Protein AF-I4WJI7-F1 (afdb_monomer_lite)

Foldseek 3Di:
DDDDPDDDDPDDDDPPPPDPPVVVLLVLLQVLVQQLVVCLLVLVQVSNLVQADPVVSVVRDSVVSVVVVVVCCVVQNAWDDKARWDWDQFLNDTWTWIWTHHPRAIKIWTFDADPNSGTHDIDIGGVVNVVVRRPDPRPPPPPPPPPDPPDDDDDDDDDDDDDDDDD

Radius of gyration: 27.81 Å; chains: 1; bounding box: 93×81×33 Å

Sequence (167 aa):
MFKRAMGLTVAMLGMALTAPAVAQSAAVCRTHGQAALEAWTQGRYDQVGKHFAPGIAAKLTPEMLRQVWGQVQTQAGSFKSLGALAPQSLGGQEVLVARMEFSRAALAAVIHCDAQDRIDGFRVVPATLVEKATAAPEPAIPGAVSKGVAGAHAAGSAARYVDLARG

Secondary structure (DSSP, 8-state):
--------------------HHHHHHHHHHHHHHHHHHHHHTT-HHHHGGGB-HHHHTT--HHHHHHHHHHHHHHH-SEEEEPPPEEEEETTEEEEEEEEEESS-EEEEEEEE-TTS-EEEEEEEEHHHHHHHHHSPP---TT------------------------

pLDDT: mean 77.17, std 23.22, range [30.36, 98.62]

Structure (mmCIF, N/CA/C/O backbone):
data_AF-I4WJI7-F1
#
_entry.id   AF-I4WJI7-F1
#
loop_
_atom_site.group_PDB
_atom_site.id
_atom_site.type_symbol
_atom_site.label_atom_id
_atom_site.label_alt_id
_atom_site.label_comp_id
_atom_site.label_asym_id
_atom_site.label_entity_id
_atom_site.label_seq_id
_atom_site.pdbx_PDB_ins_code
_atom_site.Cartn_x
_atom_site.Cartn_y
_atom_site.Cartn_z
_atom_site.occupancy
_atom_site.B_iso_or_equiv
_atom_site.auth_seq_id
_atom_site.auth_comp_id
_atom_site.auth_asym_id
_atom_site.auth_atom_id
_atom_site.pdbx_PDB_model_num
ATOM 1 N N . MET A 1 1 ? 78.961 -11.328 0.204 1.00 47.03 1 MET A N 1
ATOM 2 C CA . MET A 1 1 ? 78.263 -11.079 -1.081 1.00 47.03 1 MET A CA 1
ATOM 3 C C . MET A 1 1 ? 77.468 -12.328 -1.455 1.00 47.03 1 MET A C 1
ATOM 5 O O . MET A 1 1 ? 77.926 -13.400 -1.098 1.00 47.03 1 MET A O 1
ATOM 9 N N . PHE A 1 2 ? 76.331 -12.159 -2.148 1.00 43.28 2 PHE A N 1
ATOM 10 C CA . PHE A 1 2 ? 75.289 -13.143 -2.539 1.00 43.28 2 PHE A CA 1
ATOM 11 C C . PHE A 1 2 ? 74.147 -13.346 -1.519 1.00 43.28 2 PHE A C 1
ATOM 13 O O . PHE A 1 2 ? 74.232 -14.152 -0.606 1.00 43.28 2 PHE A O 1
ATOM 20 N N . LYS A 1 3 ? 73.205 -12.390 -1.463 1.00 38.12 3 LYS A N 1
ATOM 21 C CA . LYS A 1 3 ? 71.880 -12.334 -2.143 1.00 38.12 3 LYS A CA 1
ATOM 22 C C . LYS A 1 3 ? 70.820 -13.224 -1.467 1.00 38.12 3 LYS A C 1
ATOM 24 O O . LYS A 1 3 ? 70.751 -14.423 -1.700 1.00 38.12 3 LYS A O 1
ATOM 29 N N . ARG A 1 4 ? 69.971 -12.591 -0.645 1.00 44.91 4 ARG A N 1
ATOM 30 C CA . ARG A 1 4 ? 68.759 -13.175 -0.047 1.00 44.91 4 ARG A CA 1
ATOM 31 C C . ARG A 1 4 ? 67.741 -13.477 -1.153 1.00 44.91 4 ARG A C 1
ATOM 33 O O . ARG A 1 4 ? 67.242 -12.549 -1.786 1.00 44.91 4 ARG A O 1
ATOM 40 N N . ALA A 1 5 ? 67.445 -14.755 -1.382 1.00 45.06 5 ALA A N 1
ATOM 41 C CA . ALA A 1 5 ? 66.323 -15.184 -2.208 1.00 45.06 5 ALA A CA 1
ATOM 42 C C . ALA A 1 5 ? 65.035 -15.056 -1.382 1.00 45.06 5 ALA A C 1
ATOM 44 O O . ALA A 1 5 ? 64.737 -15.865 -0.507 1.00 45.06 5 ALA A O 1
ATOM 45 N N . MET A 1 6 ? 64.321 -13.964 -1.630 1.00 49.00 6 MET A N 1
ATOM 46 C CA . MET A 1 6 ? 63.022 -13.631 -1.064 1.00 49.00 6 MET A CA 1
ATOM 47 C C . MET A 1 6 ? 61.950 -14.437 -1.806 1.00 49.00 6 MET A C 1
ATOM 49 O O . MET A 1 6 ? 61.401 -13.988 -2.806 1.00 49.00 6 MET A O 1
ATOM 53 N N . GLY A 1 7 ? 61.707 -15.663 -1.348 1.00 43.16 7 GLY A N 1
ATOM 54 C CA . GLY A 1 7 ? 60.540 -16.454 -1.725 1.00 43.16 7 GLY A CA 1
ATOM 55 C C . GLY A 1 7 ? 59.474 -16.296 -0.652 1.00 43.16 7 GLY A C 1
ATOM 56 O O . GLY A 1 7 ? 59.472 -17.054 0.311 1.00 43.16 7 GLY A O 1
ATOM 57 N N . LEU A 1 8 ? 58.598 -15.297 -0.788 1.00 46.81 8 LEU A N 1
ATOM 58 C CA . LEU A 1 8 ? 57.376 -15.237 0.007 1.00 46.81 8 LEU A CA 1
ATOM 59 C C . LEU A 1 8 ? 56.206 -15.607 -0.904 1.00 46.81 8 LEU A C 1
ATOM 61 O O . LEU A 1 8 ? 55.785 -14.842 -1.767 1.00 46.81 8 LEU A O 1
ATOM 65 N N . THR A 1 9 ? 55.754 -16.839 -0.713 1.00 44.97 9 THR A N 1
ATOM 66 C CA . THR A 1 9 ? 54.474 -17.408 -1.126 1.00 44.97 9 THR A CA 1
ATOM 67 C C . THR A 1 9 ? 53.352 -16.370 -1.159 1.00 44.97 9 THR A C 1
ATOM 69 O O . THR A 1 9 ? 52.953 -15.843 -0.121 1.00 44.97 9 THR A O 1
ATOM 72 N N . VAL A 1 10 ? 52.811 -16.129 -2.357 1.00 50.34 10 VAL A N 1
ATOM 73 C CA . VAL A 1 10 ? 51.505 -15.494 -2.563 1.00 50.34 10 VAL A CA 1
ATOM 74 C C . VAL A 1 10 ? 50.456 -16.455 -2.009 1.00 50.34 10 VAL A C 1
ATOM 76 O O . VAL A 1 10 ? 50.044 -17.406 -2.670 1.00 50.34 10 VAL A O 1
ATOM 79 N N . ALA A 1 11 ? 50.092 -16.256 -0.745 1.00 49.41 11 ALA A N 1
ATOM 80 C CA . ALA A 1 11 ? 48.956 -16.927 -0.144 1.00 49.41 11 ALA A CA 1
ATOM 81 C C . ALA A 1 11 ? 47.676 -16.369 -0.779 1.00 49.41 11 ALA A C 1
ATOM 83 O O . ALA A 1 11 ? 47.394 -15.174 -0.698 1.00 49.41 11 ALA A O 1
ATOM 84 N N . MET A 1 12 ? 46.939 -17.266 -1.436 1.00 50.00 12 MET A N 1
ATOM 85 C CA . MET A 1 12 ? 45.543 -17.113 -1.833 1.00 50.00 12 MET A CA 1
ATOM 86 C C . MET A 1 12 ? 44.742 -16.357 -0.768 1.00 50.00 12 MET A C 1
ATOM 88 O O . MET A 1 12 ? 44.627 -16.843 0.352 1.00 50.00 12 MET A O 1
ATOM 92 N N . LEU A 1 13 ? 44.111 -15.239 -1.129 1.00 56.06 13 LEU A N 1
ATOM 93 C CA . LEU A 1 13 ? 42.936 -14.750 -0.412 1.00 56.06 13 LEU A CA 1
ATOM 94 C C . LEU A 1 13 ? 42.075 -13.905 -1.355 1.00 56.06 13 LEU A C 1
ATOM 96 O O . LEU A 1 13 ? 42.408 -12.779 -1.706 1.00 56.06 13 LEU A O 1
ATOM 100 N N . GLY A 1 14 ? 40.967 -14.489 -1.792 1.00 43.12 14 GLY A N 1
ATOM 101 C CA . GLY A 1 14 ? 39.989 -13.847 -2.661 1.00 43.12 14 GLY A CA 1
ATOM 102 C C . GLY A 1 14 ? 38.801 -14.767 -2.882 1.00 43.12 14 GLY A C 1
ATOM 103 O O . GLY A 1 14 ? 38.442 -15.066 -4.014 1.00 43.12 14 GLY A O 1
ATOM 104 N N . MET A 1 15 ? 38.260 -15.301 -1.787 1.00 46.00 15 MET A N 1
ATOM 105 C CA . MET A 1 15 ? 37.048 -16.110 -1.783 1.00 46.00 15 MET A CA 1
ATOM 106 C C . MET A 1 15 ? 35.900 -15.222 -2.275 1.00 46.00 15 MET A C 1
ATOM 108 O O . MET A 1 15 ? 35.446 -14.330 -1.561 1.00 46.00 15 MET A O 1
ATOM 112 N N . ALA A 1 16 ? 35.494 -15.408 -3.530 1.00 48.91 16 ALA A N 1
ATOM 113 C CA . ALA A 1 16 ? 34.340 -14.731 -4.093 1.00 48.91 16 ALA A CA 1
ATOM 114 C C . ALA A 1 16 ? 33.101 -15.150 -3.291 1.00 48.91 16 ALA A C 1
ATOM 116 O O . ALA A 1 16 ? 32.698 -16.312 -3.327 1.00 48.91 16 ALA A O 1
ATOM 117 N N . LEU A 1 17 ? 32.510 -14.212 -2.546 1.00 51.53 17 LEU A N 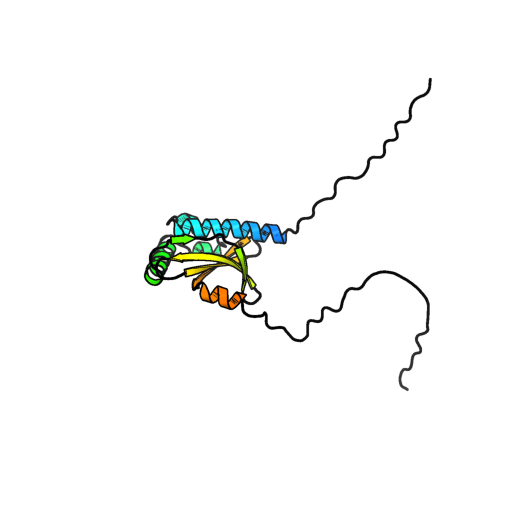1
ATOM 118 C CA . LEU A 1 17 ? 31.180 -14.386 -1.976 1.00 51.53 17 LEU A CA 1
ATOM 119 C C . LEU A 1 17 ? 30.176 -14.435 -3.133 1.00 51.53 17 LEU A C 1
ATOM 121 O O . LEU A 1 17 ? 29.670 -13.407 -3.579 1.00 51.53 17 LEU A O 1
ATOM 125 N N . THR A 1 18 ? 29.888 -15.629 -3.637 1.00 46.81 18 THR A N 1
ATOM 126 C CA . THR A 1 18 ? 28.740 -15.881 -4.507 1.00 46.81 18 THR A CA 1
ATOM 127 C C . THR A 1 18 ? 27.470 -15.816 -3.661 1.00 46.81 18 THR A C 1
ATOM 129 O O . THR A 1 18 ? 26.919 -16.829 -3.237 1.00 46.81 18 THR A O 1
ATOM 132 N N . ALA A 1 19 ? 27.015 -14.597 -3.364 1.00 55.94 19 ALA A N 1
ATOM 133 C CA . ALA A 1 19 ? 25.678 -14.392 -2.824 1.00 55.94 19 ALA A CA 1
ATOM 134 C C . ALA A 1 19 ? 24.640 -14.888 -3.853 1.00 55.94 19 ALA A C 1
ATOM 136 O O . ALA A 1 19 ? 24.813 -14.657 -5.054 1.00 55.94 19 ALA A O 1
ATOM 137 N N . PRO A 1 20 ? 23.567 -15.572 -3.424 1.00 47.59 20 PRO A N 1
ATOM 138 C CA . PRO A 1 20 ? 22.569 -16.090 -4.346 1.00 47.59 20 PRO A CA 1
ATOM 139 C C . PRO A 1 20 ? 21.794 -14.920 -4.967 1.00 47.59 20 PRO A C 1
ATOM 141 O O . PRO A 1 20 ? 21.150 -14.151 -4.253 1.00 47.59 20 PRO A O 1
ATOM 144 N N . ALA A 1 21 ? 21.821 -14.804 -6.298 1.00 59.56 21 ALA A N 1
ATOM 145 C CA . ALA A 1 21 ? 21.105 -13.772 -7.063 1.00 59.56 21 ALA A CA 1
ATOM 146 C C . ALA A 1 21 ? 19.596 -13.711 -6.734 1.00 59.56 21 ALA A C 1
ATOM 148 O O . ALA A 1 21 ? 18.982 -12.650 -6.789 1.00 59.56 21 ALA A O 1
ATOM 149 N N . VAL A 1 22 ? 19.019 -14.835 -6.299 1.00 57.22 22 VAL A N 1
ATOM 150 C CA . VAL A 1 22 ? 17.609 -14.967 -5.895 1.00 57.22 22 VAL A CA 1
ATOM 151 C C . VAL A 1 22 ? 17.274 -14.158 -4.630 1.00 57.22 22 VAL A C 1
ATOM 153 O O . VAL A 1 22 ? 16.182 -13.611 -4.512 1.00 57.22 22 VAL A O 1
ATOM 156 N N . ALA A 1 23 ? 18.204 -14.026 -3.678 1.00 60.53 23 ALA A N 1
ATOM 157 C CA . ALA A 1 23 ? 17.961 -13.231 -2.468 1.00 60.53 23 ALA A CA 1
ATOM 158 C C . ALA A 1 23 ? 18.002 -11.718 -2.749 1.00 60.53 23 ALA A C 1
ATOM 160 O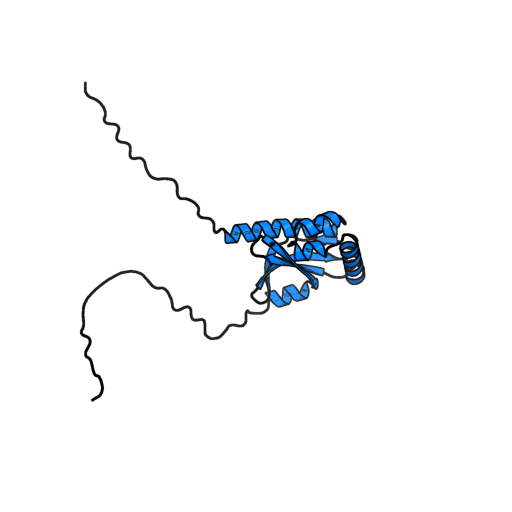 O . ALA A 1 23 ? 17.343 -10.935 -2.065 1.00 60.53 23 ALA A O 1
ATOM 161 N N . GLN A 1 24 ? 18.776 -11.309 -3.760 1.00 61.25 24 GLN A N 1
ATOM 162 C CA . GLN A 1 24 ? 18.897 -9.912 -4.179 1.00 61.25 24 GLN A CA 1
ATOM 163 C C . GLN A 1 24 ? 17.653 -9.447 -4.938 1.00 61.25 24 GLN A C 1
ATOM 165 O O . GLN A 1 24 ? 17.171 -8.345 -4.687 1.00 61.25 24 GLN A O 1
ATOM 170 N N . SER A 1 25 ? 17.091 -10.303 -5.790 1.00 64.06 25 SER A N 1
ATOM 171 C CA . SER A 1 25 ? 15.907 -9.985 -6.591 1.00 64.06 25 SER A CA 1
ATOM 172 C C . SER A 1 25 ? 14.681 -9.711 -5.689 1.00 64.06 25 SER A C 1
ATOM 174 O O . SER A 1 25 ? 14.091 -8.624 -5.691 1.00 64.06 25 SER A O 1
ATOM 176 N N . ALA A 1 26 ? 14.425 -10.598 -4.720 1.00 75.25 26 ALA A N 1
ATOM 177 C CA . ALA A 1 26 ? 13.376 -10.407 -3.712 1.00 75.25 26 ALA A CA 1
ATOM 178 C C . ALA A 1 26 ? 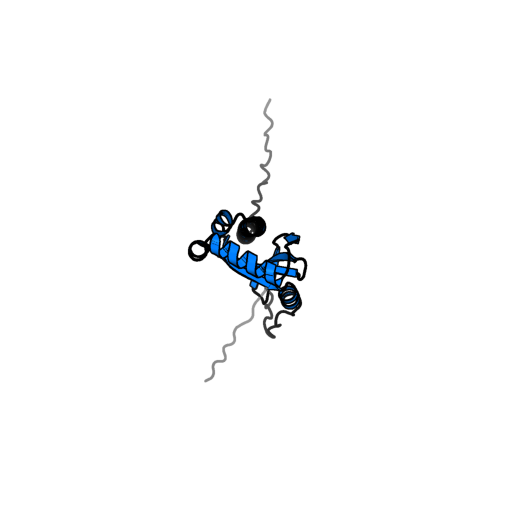13.551 -9.130 -2.855 1.00 75.25 26 ALA A C 1
ATOM 180 O O . ALA A 1 26 ? 12.570 -8.575 -2.350 1.00 75.25 26 ALA A O 1
ATOM 181 N N . ALA A 1 27 ? 14.783 -8.639 -2.675 1.00 87.75 27 ALA A N 1
ATOM 182 C CA . ALA A 1 27 ? 15.054 -7.389 -1.963 1.00 87.75 27 ALA A CA 1
ATOM 183 C C . ALA A 1 27 ? 14.739 -6.142 -2.814 1.00 87.75 27 ALA A C 1
ATOM 185 O O . ALA A 1 27 ? 14.224 -5.150 -2.283 1.00 87.75 27 ALA A O 1
ATOM 186 N N . VAL A 1 28 ? 14.990 -6.195 -4.126 1.00 91.31 28 VAL A N 1
ATOM 187 C CA . VAL A 1 28 ? 14.644 -5.116 -5.067 1.00 91.31 28 VAL A CA 1
ATOM 188 C C . VAL A 1 28 ? 13.130 -4.959 -5.155 1.00 91.31 28 VAL A C 1
ATOM 190 O O . VAL A 1 28 ? 12.618 -3.863 -4.910 1.00 91.31 28 VAL A O 1
ATOM 193 N N . CYS A 1 29 ? 12.400 -6.058 -5.374 1.00 92.19 29 CYS A N 1
ATOM 194 C CA . CYS A 1 29 ? 10.940 -6.000 -5.419 1.00 92.19 29 CYS A CA 1
ATOM 195 C C . CYS A 1 29 ? 10.350 -5.476 -4.102 1.00 92.19 29 CYS A C 1
ATOM 197 O O . CYS A 1 29 ? 9.423 -4.671 -4.108 1.00 92.19 29 CYS A O 1
ATOM 199 N N . ARG A 1 30 ? 10.923 -5.856 -2.953 1.00 95.00 30 ARG A N 1
ATOM 200 C CA . ARG A 1 30 ? 10.495 -5.328 -1.649 1.00 95.00 30 ARG A CA 1
ATOM 201 C C . ARG A 1 30 ? 10.685 -3.825 -1.529 1.00 95.00 30 ARG A C 1
ATOM 203 O O . ARG A 1 30 ? 9.794 -3.146 -1.027 1.00 95.00 30 ARG A O 1
ATOM 210 N N . THR A 1 31 ? 11.801 -3.302 -2.021 1.00 95.44 31 THR A N 1
ATOM 211 C CA . THR A 1 31 ? 12.050 -1.855 -2.050 1.00 95.44 31 THR A CA 1
ATOM 212 C C . THR A 1 31 ? 11.010 -1.141 -2.917 1.00 95.44 31 THR A C 1
ATOM 214 O O . THR A 1 31 ? 10.429 -0.141 -2.500 1.00 95.44 31 THR A O 1
ATOM 217 N N . HIS A 1 32 ? 10.713 -1.688 -4.097 1.00 94.06 32 HIS A N 1
ATOM 218 C CA . HIS A 1 32 ? 9.689 -1.166 -5.001 1.00 94.06 32 HIS A CA 1
ATOM 219 C C . HIS A 1 32 ? 8.272 -1.241 -4.413 1.00 94.06 32 HIS A C 1
ATOM 221 O O . HIS A 1 32 ? 7.523 -0.266 -4.477 1.00 94.06 32 HIS A O 1
ATOM 227 N N . GLY A 1 33 ? 7.921 -2.359 -3.779 1.00 95.56 33 GLY A N 1
ATOM 228 C CA . GLY A 1 33 ? 6.652 -2.553 -3.081 1.00 95.56 33 GLY A CA 1
ATOM 229 C C . GLY A 1 33 ? 6.456 -1.581 -1.925 1.00 95.56 33 GLY A C 1
ATOM 230 O O . GLY A 1 33 ? 5.393 -0.972 -1.806 1.00 95.56 33 GLY A O 1
ATOM 231 N N . GLN A 1 34 ? 7.495 -1.383 -1.111 1.00 97.50 34 GLN A N 1
ATOM 232 C CA . GLN A 1 34 ? 7.472 -0.427 -0.006 1.00 97.50 34 GLN A CA 1
ATOM 233 C C . GLN A 1 34 ? 7.246 1.001 -0.525 1.00 97.50 34 GLN A C 1
ATOM 235 O O . GLN A 1 34 ? 6.334 1.684 -0.060 1.00 97.50 34 GLN A O 1
ATOM 240 N N . ALA A 1 35 ? 8.001 1.419 -1.546 1.00 96.19 35 ALA A N 1
ATOM 241 C CA . ALA A 1 35 ? 7.863 2.744 -2.148 1.00 96.19 35 ALA A CA 1
ATOM 242 C C . ALA A 1 35 ? 6.463 2.976 -2.747 1.00 96.19 35 ALA A C 1
ATOM 244 O O . ALA A 1 35 ? 5.877 4.047 -2.567 1.00 96.19 35 ALA A O 1
ATOM 245 N N . ALA A 1 36 ? 5.894 1.967 -3.414 1.00 95.75 36 ALA A N 1
ATOM 246 C CA . ALA A 1 36 ? 4.542 2.035 -3.961 1.00 95.75 36 ALA A CA 1
ATOM 247 C C . ALA A 1 36 ? 3.474 2.185 -2.862 1.00 95.75 36 ALA A C 1
ATOM 249 O O . ALA A 1 36 ? 2.567 3.008 -2.995 1.00 95.75 36 ALA A O 1
ATOM 250 N N . LEU A 1 37 ? 3.592 1.435 -1.762 1.00 97.06 37 LEU A N 1
ATOM 251 C CA . LEU A 1 37 ? 2.677 1.519 -0.619 1.00 97.06 37 LEU A CA 1
ATOM 252 C C . LEU A 1 37 ? 2.765 2.866 0.102 1.00 97.06 37 LEU A C 1
ATOM 254 O O . LEU A 1 37 ? 1.739 3.468 0.431 1.00 97.06 37 LEU A O 1
ATOM 258 N N . GLU A 1 38 ? 3.974 3.377 0.315 1.00 97.62 38 GLU A N 1
ATOM 259 C CA . GLU A 1 38 ? 4.188 4.702 0.898 1.00 97.62 38 GLU A CA 1
ATOM 260 C C . GLU A 1 38 ? 3.615 5.803 0.006 1.00 97.62 38 GLU A C 1
ATOM 262 O O . GLU A 1 38 ? 2.916 6.690 0.491 1.00 97.62 38 GLU A O 1
ATOM 267 N N . ALA A 1 39 ? 3.840 5.731 -1.308 1.00 96.62 39 ALA A N 1
ATOM 268 C CA . ALA A 1 39 ? 3.241 6.663 -2.255 1.00 96.62 39 ALA A CA 1
ATOM 269 C C . ALA A 1 39 ? 1.707 6.619 -2.215 1.00 96.62 39 ALA A C 1
ATOM 271 O O . ALA A 1 39 ? 1.067 7.670 -2.150 1.00 96.62 39 ALA A O 1
ATOM 272 N N . TRP A 1 40 ? 1.117 5.420 -2.205 1.00 96.12 40 TRP A N 1
ATOM 273 C CA . TRP A 1 40 ? -0.334 5.250 -2.205 1.00 96.12 40 TRP A CA 1
ATOM 274 C C . TRP A 1 40 ? -0.979 5.808 -0.932 1.00 96.12 40 TRP A C 1
ATOM 276 O O . TRP A 1 40 ? -1.905 6.616 -1.008 1.00 96.12 40 TRP A O 1
ATOM 286 N N . THR A 1 41 ? -0.440 5.442 0.233 1.00 96.69 41 THR A N 1
ATOM 287 C CA . THR A 1 41 ? -0.941 5.883 1.548 1.00 96.69 41 THR A CA 1
ATOM 288 C C . THR A 1 41 ? -0.746 7.382 1.796 1.00 96.69 41 THR A C 1
ATOM 290 O O . THR A 1 41 ? -1.521 7.986 2.535 1.00 96.69 41 THR A O 1
ATOM 293 N N . GLN A 1 42 ? 0.241 8.005 1.142 1.00 97.12 42 GLN A N 1
ATOM 294 C CA . GLN A 1 42 ? 0.524 9.445 1.220 1.00 97.12 42 GLN A CA 1
ATOM 295 C C . GLN A 1 42 ? -0.150 10.252 0.091 1.00 97.12 42 GLN A C 1
ATOM 297 O O . GLN A 1 42 ? 0.107 11.445 -0.054 1.00 97.12 42 GLN A O 1
ATOM 302 N N . GLY A 1 43 ? -1.012 9.625 -0.720 1.00 96.00 43 GLY A N 1
ATOM 303 C CA . GLY A 1 43 ? -1.786 10.294 -1.771 1.00 96.00 43 GLY A CA 1
ATOM 304 C C . GLY A 1 43 ? -1.000 10.675 -3.032 1.00 96.00 43 GLY A C 1
ATOM 305 O O . GLY A 1 43 ? -1.537 11.380 -3.889 1.00 96.00 43 GLY A O 1
ATOM 306 N N . ARG A 1 44 ? 0.243 10.201 -3.180 1.00 96.62 44 ARG A N 1
ATOM 307 C CA . ARG A 1 44 ? 1.087 10.376 -4.376 1.00 96.62 44 ARG A CA 1
ATOM 308 C C . ARG A 1 44 ? 0.775 9.312 -5.428 1.00 96.62 44 ARG A C 1
ATOM 310 O O . ARG A 1 44 ? 1.596 8.449 -5.739 1.00 96.62 44 ARG A O 1
ATOM 317 N N . TYR A 1 45 ? -0.452 9.327 -5.935 1.00 94.00 45 TYR A N 1
ATOM 318 C CA . TYR A 1 45 ? -0.968 8.264 -6.804 1.00 94.00 45 TYR A CA 1
ATOM 319 C C . TYR A 1 45 ? -0.224 8.137 -8.143 1.00 94.00 45 TYR A C 1
ATOM 321 O O . TYR A 1 45 ? -0.100 7.039 -8.676 1.00 94.00 45 TYR A O 1
ATOM 329 N N . ASP A 1 46 ? 0.339 9.233 -8.645 1.00 92.56 46 ASP A N 1
ATOM 330 C CA . ASP A 1 46 ? 1.183 9.299 -9.843 1.00 92.56 46 ASP A CA 1
ATOM 331 C C . ASP A 1 46 ? 2.515 8.533 -9.706 1.00 92.56 46 ASP A C 1
ATOM 333 O O . ASP A 1 46 ? 3.164 8.210 -10.702 1.00 92.56 46 ASP A O 1
ATOM 337 N N . GLN A 1 47 ? 2.927 8.215 -8.475 1.00 92.81 47 GLN A N 1
ATOM 338 C CA . GLN A 1 47 ? 4.182 7.517 -8.191 1.00 92.81 47 GLN A CA 1
ATOM 339 C C . GLN A 1 47 ? 4.002 6.001 -8.026 1.00 92.81 47 GLN A C 1
ATOM 341 O O . GLN A 1 47 ? 4.965 5.256 -8.176 1.00 92.81 47 GLN A O 1
ATOM 346 N N . VAL A 1 48 ? 2.780 5.528 -7.759 1.00 91.75 48 VAL A N 1
ATOM 347 C CA . VAL A 1 48 ? 2.510 4.120 -7.418 1.00 91.75 48 VAL A CA 1
ATOM 348 C C . VAL A 1 48 ? 2.798 3.190 -8.598 1.00 91.75 48 VAL A C 1
ATOM 350 O O . VAL A 1 48 ? 3.485 2.184 -8.441 1.00 91.75 48 VAL A O 1
ATOM 353 N N . GLY A 1 49 ? 2.314 3.537 -9.796 1.00 88.44 49 GLY A N 1
ATOM 354 C CA . GLY A 1 49 ? 2.397 2.673 -10.981 1.00 88.44 49 GLY A CA 1
ATOM 355 C C . GLY A 1 49 ? 3.817 2.413 -11.500 1.00 88.44 49 GLY A C 1
ATOM 356 O O . GLY A 1 49 ? 4.022 1.448 -12.230 1.00 88.44 49 GLY A O 1
ATOM 357 N N . LYS A 1 50 ? 4.813 3.213 -11.096 1.00 90.50 50 LYS A N 1
ATOM 358 C CA . LYS A 1 50 ? 6.210 3.120 -11.573 1.00 90.50 50 LYS A CA 1
ATOM 359 C C . LYS A 1 50 ? 6.910 1.810 -11.201 1.00 90.50 50 LYS A C 1
ATOM 361 O O . LYS A 1 50 ? 7.905 1.450 -11.818 1.00 90.50 50 LYS A O 1
ATOM 366 N N . HIS A 1 51 ? 6.395 1.125 -10.187 1.00 86.38 51 HIS A N 1
ATOM 367 C CA . HIS A 1 51 ? 6.974 -0.084 -9.602 1.00 86.38 51 HIS A CA 1
ATOM 368 C C . HIS A 1 51 ? 6.281 -1.377 -10.060 1.00 86.38 51 HIS A C 1
ATOM 370 O O . HIS A 1 51 ? 6.701 -2.478 -9.703 1.00 86.38 51 HIS A O 1
ATOM 376 N N . PHE A 1 52 ? 5.209 -1.248 -10.844 1.00 89.88 52 PHE A N 1
ATOM 377 C CA . PHE A 1 52 ? 4.410 -2.370 -11.319 1.00 89.88 52 PHE A CA 1
ATOM 378 C C . PHE A 1 52 ? 4.880 -2.856 -12.688 1.00 89.88 52 PHE A C 1
ATOM 380 O O . PHE A 1 52 ? 5.423 -2.098 -13.493 1.00 89.88 52 PHE A O 1
ATOM 387 N N . ALA A 1 53 ? 4.615 -4.129 -12.980 1.00 87.94 53 ALA A N 1
ATOM 388 C CA . ALA A 1 53 ? 4.814 -4.677 -14.313 1.00 87.94 53 ALA A CA 1
ATOM 389 C C . ALA A 1 53 ? 4.005 -3.862 -15.350 1.00 87.94 53 ALA A C 1
ATOM 391 O O . ALA A 1 53 ? 2.867 -3.475 -15.057 1.00 87.94 53 ALA A O 1
ATOM 392 N N . PRO A 1 54 ? 4.525 -3.617 -16.571 1.00 86.62 54 PRO A N 1
ATOM 393 C CA . PRO A 1 54 ? 3.919 -2.685 -17.531 1.00 86.62 54 PRO A CA 1
ATOM 394 C C . PRO A 1 54 ? 2.434 -2.939 -17.827 1.00 86.62 54 PRO A C 1
ATOM 396 O O . PRO A 1 54 ? 1.646 -1.999 -17.914 1.00 86.62 54 PRO A O 1
ATOM 399 N N . GLY A 1 55 ? 2.030 -4.212 -17.920 1.00 84.38 55 GLY A N 1
ATOM 400 C CA . GLY A 1 55 ? 0.636 -4.594 -18.170 1.00 84.38 55 GLY A CA 1
ATOM 401 C C . GLY A 1 55 ? -0.327 -4.254 -17.026 1.00 84.38 55 GLY A C 1
ATOM 402 O O . GLY A 1 55 ? -1.523 -4.076 -17.267 1.00 84.38 55 GLY A O 1
ATOM 403 N N . ILE A 1 56 ? 0.179 -4.139 -15.794 1.00 84.88 56 ILE A N 1
ATOM 404 C CA . ILE A 1 56 ? -0.593 -3.691 -14.628 1.00 84.88 56 ILE A CA 1
ATOM 405 C C . ILE A 1 56 ? -0.497 -2.181 -14.480 1.00 84.88 56 ILE A C 1
ATOM 407 O O . ILE A 1 56 ? -1.530 -1.534 -14.333 1.00 84.88 56 ILE A O 1
ATOM 411 N N . ALA A 1 57 ? 0.706 -1.613 -14.590 1.00 88.19 57 ALA A N 1
ATOM 412 C CA . ALA A 1 57 ? 0.938 -0.174 -14.496 1.00 88.19 57 ALA A CA 1
ATOM 413 C C . ALA A 1 57 ? 0.024 0.625 -15.441 1.00 88.19 57 ALA A C 1
ATOM 415 O O . ALA A 1 57 ? -0.557 1.624 -15.027 1.00 88.19 57 ALA A O 1
ATOM 416 N N . ALA A 1 58 ? -0.197 0.133 -16.667 1.00 86.56 58 ALA A N 1
ATOM 417 C CA . ALA A 1 58 ? -1.095 0.750 -17.648 1.00 86.56 58 ALA A CA 1
ATOM 418 C C . ALA A 1 58 ? -2.564 0.862 -17.189 1.00 86.56 58 ALA A C 1
ATOM 420 O O . ALA A 1 58 ? -3.321 1.662 -17.732 1.00 86.56 58 ALA A O 1
ATOM 421 N N . LYS A 1 59 ? -2.976 0.063 -16.201 1.00 85.88 59 LYS A N 1
ATOM 422 C CA . LYS A 1 59 ? -4.328 0.067 -15.627 1.00 85.88 59 LYS A CA 1
ATOM 423 C C . LYS A 1 59 ? -4.410 0.894 -14.340 1.00 85.88 59 LYS A C 1
ATOM 425 O O . LYS A 1 59 ? -5.511 1.181 -13.884 1.00 85.88 59 LYS A O 1
ATOM 430 N N . LEU A 1 60 ? -3.275 1.270 -13.745 1.00 88.12 60 LEU A N 1
ATOM 431 C CA . LEU A 1 60 ? -3.195 1.977 -12.466 1.00 88.12 60 LEU A CA 1
ATOM 432 C C . LEU A 1 60 ? -3.232 3.499 -12.655 1.00 88.12 60 LEU A C 1
ATOM 434 O O . LEU A 1 60 ? -2.216 4.175 -12.496 1.00 88.12 60 LEU A O 1
ATOM 438 N N . THR A 1 61 ? -4.402 4.057 -12.976 1.00 92.06 61 THR A N 1
ATOM 439 C CA . THR A 1 61 ? -4.544 5.520 -13.049 1.00 92.06 61 THR A CA 1
ATOM 440 C C . THR A 1 61 ? -4.563 6.161 -11.654 1.00 92.06 61 THR A C 1
ATOM 442 O O . THR A 1 61 ? -5.027 5.534 -10.688 1.00 92.06 61 THR A O 1
ATOM 445 N N . PRO A 1 62 ? -4.110 7.422 -11.515 1.00 93.44 62 PRO A N 1
ATOM 446 C CA . PRO A 1 62 ? -4.183 8.151 -10.252 1.00 93.44 62 PRO A CA 1
ATOM 447 C C . PRO A 1 62 ? -5.599 8.227 -9.665 1.00 93.44 62 PRO A C 1
ATOM 449 O O . PRO A 1 62 ? -5.787 8.089 -8.455 1.00 93.44 62 PRO A O 1
ATOM 452 N N . GLU A 1 63 ? -6.606 8.414 -10.518 1.00 94.44 63 GLU A N 1
ATOM 453 C CA . GLU A 1 63 ? -8.017 8.485 -10.133 1.00 94.44 63 GLU A CA 1
ATOM 454 C C . GLU A 1 63 ? -8.501 7.153 -9.564 1.00 94.44 63 GLU A C 1
ATOM 456 O O . GLU A 1 63 ? -9.147 7.128 -8.514 1.00 94.44 63 GLU A O 1
ATOM 461 N N . MET A 1 64 ? -8.144 6.039 -10.209 1.00 93.06 64 MET A N 1
ATOM 462 C CA . MET A 1 64 ? -8.514 4.711 -9.733 1.00 93.06 64 MET A CA 1
ATOM 463 C C . MET A 1 64 ? -7.871 4.420 -8.374 1.00 93.06 64 MET A C 1
ATOM 465 O O . MET A 1 64 ? -8.555 3.977 -7.454 1.00 93.06 64 MET A O 1
ATOM 469 N N . LEU A 1 65 ? -6.580 4.718 -8.209 1.00 94.50 65 LEU A N 1
ATOM 470 C CA . LEU A 1 65 ? -5.875 4.520 -6.938 1.00 94.50 65 LEU A CA 1
ATOM 471 C C . LEU A 1 65 ? -6.478 5.359 -5.806 1.00 94.50 65 LEU A C 1
ATOM 473 O O . LEU A 1 65 ? -6.625 4.858 -4.687 1.00 94.50 65 LEU A O 1
ATOM 477 N N . ARG A 1 66 ? -6.873 6.604 -6.096 1.00 95.75 66 ARG A N 1
ATOM 478 C CA . ARG A 1 66 ? -7.589 7.474 -5.154 1.00 95.75 66 ARG A CA 1
ATOM 479 C C . ARG A 1 66 ? -8.950 6.900 -4.778 1.00 95.75 66 ARG A C 1
ATOM 481 O O . ARG A 1 66 ? -9.296 6.888 -3.599 1.00 95.75 66 ARG A O 1
ATOM 488 N N . GLN A 1 67 ? -9.714 6.424 -5.760 1.00 95.50 67 GLN A N 1
ATOM 489 C CA . GLN A 1 67 ? -11.025 5.822 -5.528 1.00 95.50 67 GLN A CA 1
ATOM 490 C C . GLN A 1 67 ? -10.912 4.584 -4.635 1.00 95.50 67 GLN A C 1
ATOM 492 O O . GLN A 1 67 ? -11.632 4.479 -3.643 1.00 95.50 67 GLN A O 1
ATOM 497 N N . VAL A 1 68 ? -9.985 3.675 -4.949 1.00 93.88 68 VAL A N 1
ATOM 498 C CA . VAL A 1 68 ? -9.752 2.467 -4.145 1.00 93.88 68 VAL A CA 1
ATOM 499 C C . VAL A 1 68 ? -9.314 2.849 -2.731 1.00 93.88 68 VAL A C 1
ATOM 501 O O . VAL A 1 68 ? -9.836 2.297 -1.767 1.00 93.88 68 VAL A O 1
ATOM 504 N N . TRP A 1 69 ? -8.432 3.841 -2.573 1.00 96.19 69 TRP A N 1
ATOM 505 C CA . TRP A 1 69 ? -8.038 4.327 -1.247 1.00 96.19 69 TRP A CA 1
ATOM 506 C C . TRP A 1 69 ? -9.222 4.880 -0.443 1.00 96.19 69 TRP A C 1
ATOM 508 O O . TRP A 1 69 ? -9.363 4.589 0.746 1.00 96.19 69 TRP A O 1
ATOM 518 N N . GLY A 1 70 ? -10.118 5.626 -1.095 1.00 96.62 70 GLY A N 1
ATOM 519 C CA . GLY A 1 70 ? -11.359 6.114 -0.490 1.00 96.62 70 GLY A CA 1
ATOM 520 C C . GLY A 1 70 ? -12.292 4.983 -0.047 1.00 96.62 70 GLY A C 1
ATOM 521 O O . GLY A 1 70 ? -12.849 5.030 1.052 1.00 96.62 70 GLY A O 1
ATOM 522 N N . GLN A 1 71 ? -12.425 3.933 -0.860 1.00 95.75 71 GLN A N 1
ATOM 523 C CA . GLN A 1 71 ? -13.206 2.742 -0.512 1.00 95.75 71 GLN A CA 1
ATOM 524 C C . GLN A 1 71 ? -12.605 1.994 0.683 1.00 95.75 71 GLN A C 1
ATOM 526 O O . GLN A 1 71 ? -13.345 1.607 1.589 1.00 95.75 71 GLN A O 1
ATOM 531 N N . VAL A 1 72 ? -11.279 1.833 0.717 1.00 96.00 72 VAL A N 1
ATOM 532 C CA . VAL A 1 72 ? -10.568 1.216 1.847 1.00 96.00 72 VAL A CA 1
ATOM 533 C C . VAL A 1 72 ? -10.815 2.010 3.128 1.00 96.00 72 VAL A C 1
ATOM 535 O O . VAL A 1 72 ? -11.221 1.428 4.131 1.00 96.00 72 VAL A O 1
ATOM 538 N N . GLN A 1 73 ? -10.655 3.336 3.099 1.00 96.31 73 GLN A N 1
ATOM 539 C CA . GLN A 1 73 ? -10.866 4.170 4.286 1.00 96.31 73 GLN A CA 1
ATOM 540 C C . GLN A 1 73 ? -12.331 4.228 4.737 1.00 96.31 73 GLN A C 1
ATOM 542 O O . GLN A 1 73 ? -12.614 4.329 5.929 1.00 96.31 73 GLN A O 1
ATOM 547 N N . THR A 1 74 ? -13.281 4.115 3.808 1.00 97.06 74 THR A N 1
ATOM 548 C CA . THR A 1 74 ? -14.709 4.026 4.152 1.00 97.06 74 THR A CA 1
ATOM 549 C C . THR A 1 74 ? -14.996 2.768 4.974 1.00 97.06 74 THR A C 1
ATOM 551 O O . THR A 1 74 ? -15.757 2.818 5.942 1.00 97.06 74 THR A O 1
ATOM 554 N N . GLN A 1 75 ? -14.359 1.649 4.617 1.00 95.38 75 GLN A N 1
ATOM 555 C CA . GLN A 1 75 ? -14.551 0.352 5.269 1.00 95.38 75 GLN A CA 1
ATOM 556 C C . GLN A 1 75 ? -13.737 0.226 6.565 1.00 95.38 75 GLN A C 1
ATOM 558 O O . GLN A 1 75 ? -14.284 -0.112 7.613 1.00 95.38 75 GLN A O 1
ATOM 563 N N . ALA A 1 76 ? -12.439 0.529 6.518 1.00 97.38 76 ALA A N 1
ATOM 564 C CA . ALA A 1 76 ? -11.505 0.301 7.622 1.00 97.38 76 ALA A CA 1
ATOM 565 C C . ALA A 1 76 ? -11.310 1.520 8.541 1.00 97.38 76 ALA A C 1
ATOM 567 O O . ALA A 1 76 ? -10.733 1.394 9.622 1.00 97.38 76 ALA A O 1
ATOM 568 N N . GLY A 1 77 ? -11.830 2.688 8.158 1.00 98.00 77 GLY A N 1
ATOM 569 C CA . GLY A 1 77 ? -11.660 3.952 8.870 1.00 98.00 77 GLY A CA 1
ATOM 570 C C . GLY A 1 77 ? -10.439 4.745 8.401 1.00 98.00 77 GLY A C 1
ATOM 571 O O . GLY A 1 77 ? -9.823 4.444 7.383 1.00 98.00 77 GLY A O 1
ATOM 572 N N . SER A 1 78 ? -10.087 5.784 9.155 1.00 97.69 78 SER A N 1
ATOM 573 C CA . SER A 1 78 ? -8.875 6.573 8.915 1.00 97.69 78 SER A CA 1
ATOM 574 C C . SER A 1 78 ? -7.610 5.719 9.004 1.00 97.69 78 SER A C 1
ATOM 576 O O . SER A 1 78 ? -7.457 4.909 9.922 1.00 97.69 78 SER A O 1
ATOM 578 N N . PHE A 1 79 ? -6.700 5.925 8.055 1.00 98.31 79 PHE A N 1
ATOM 579 C CA . PHE A 1 79 ? -5.382 5.299 8.051 1.00 98.31 79 PHE A CA 1
ATOM 580 C C . PHE A 1 79 ? -4.522 5.818 9.211 1.00 98.31 79 PHE A C 1
ATOM 582 O O . PHE A 1 79 ? -4.513 7.017 9.489 1.00 98.31 79 PHE A O 1
ATOM 589 N N . LYS A 1 80 ? -3.815 4.912 9.895 1.00 98.31 80 LYS A N 1
ATOM 590 C CA . LYS A 1 80 ? -2.954 5.222 11.046 1.00 98.31 80 LYS A CA 1
ATOM 591 C C . LYS A 1 80 ? -1.482 4.992 10.740 1.00 98.31 80 LYS A C 1
ATOM 593 O O . LYS A 1 80 ? -0.669 5.874 10.998 1.00 98.31 80 LYS A O 1
ATOM 598 N N . SER A 1 81 ? -1.130 3.812 10.234 1.00 98.25 81 SER A N 1
ATOM 599 C CA . SER A 1 81 ? 0.265 3.466 9.960 1.00 98.25 81 SER A CA 1
ATOM 600 C C . SER A 1 81 ? 0.406 2.341 8.940 1.00 98.25 81 SER A C 1
ATOM 602 O O . SER A 1 81 ? -0.489 1.516 8.748 1.00 98.25 81 SER A O 1
ATOM 604 N N . LEU A 1 82 ? 1.570 2.318 8.293 1.00 98.44 82 LEU A N 1
ATOM 605 C CA . LEU A 1 82 ? 2.036 1.255 7.411 1.00 98.44 82 LEU A CA 1
A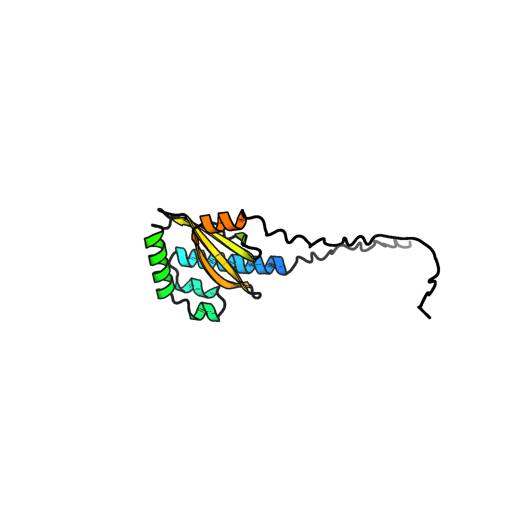TOM 606 C C . LEU A 1 82 ? 3.276 0.626 8.054 1.00 98.44 82 LEU A C 1
ATOM 608 O O . LEU A 1 82 ? 4.220 1.333 8.402 1.00 98.44 82 LEU A O 1
ATOM 612 N N . GLY A 1 83 ? 3.255 -0.692 8.228 1.00 98.00 83 GLY A N 1
ATOM 613 C CA . GLY A 1 83 ? 4.410 -1.473 8.655 1.00 98.00 83 GLY A CA 1
ATOM 614 C C . GLY A 1 83 ? 5.384 -1.740 7.507 1.00 98.00 83 GLY A C 1
ATOM 615 O O . GLY A 1 83 ? 5.068 -1.527 6.337 1.00 98.00 83 GLY A O 1
ATOM 616 N N . ALA A 1 84 ? 6.568 -2.247 7.846 1.00 97.06 84 ALA A N 1
ATOM 617 C CA . ALA A 1 84 ? 7.544 -2.660 6.847 1.00 97.06 84 ALA A CA 1
ATOM 618 C C . ALA A 1 84 ? 7.028 -3.856 6.035 1.00 97.06 84 ALA A C 1
ATOM 620 O O . ALA A 1 84 ? 6.466 -4.805 6.588 1.00 97.06 84 ALA A O 1
ATOM 621 N N . LEU A 1 85 ? 7.261 -3.817 4.728 1.00 96.31 85 LEU A N 1
ATOM 622 C CA . LEU A 1 85 ? 7.000 -4.930 3.834 1.00 96.31 85 LEU A CA 1
ATOM 623 C C . LEU A 1 85 ? 8.009 -6.060 4.095 1.00 96.31 85 LEU A C 1
ATOM 625 O O . LEU A 1 85 ? 9.218 -5.854 3.986 1.00 96.31 85 LEU A O 1
ATOM 629 N N . ALA A 1 86 ? 7.524 -7.255 4.429 1.00 94.56 86 ALA A N 1
ATOM 630 C CA . ALA A 1 86 ? 8.354 -8.411 4.770 1.00 94.56 86 ALA A CA 1
ATOM 631 C C . ALA A 1 86 ? 7.945 -9.662 3.971 1.00 94.56 86 ALA A C 1
ATOM 633 O O . ALA A 1 86 ? 6.759 -9.827 3.685 1.00 94.56 86 ALA A O 1
ATOM 634 N N . PRO A 1 87 ? 8.886 -10.558 3.616 1.00 92.75 87 PRO A N 1
ATOM 635 C CA . PRO A 1 87 ? 8.553 -11.847 3.012 1.00 92.75 87 PRO A CA 1
ATOM 636 C C . PRO A 1 87 ? 7.727 -12.701 3.960 1.00 92.75 87 PRO A C 1
ATOM 638 O O . PRO A 1 87 ? 8.024 -12.761 5.155 1.00 92.75 87 PRO A O 1
ATOM 641 N N . GLN A 1 88 ? 6.710 -13.358 3.424 1.00 91.62 88 GLN A N 1
ATOM 642 C CA . GLN A 1 88 ? 5.866 -14.328 4.105 1.00 91.62 88 GLN A CA 1
ATOM 643 C C . GLN A 1 88 ? 5.508 -15.440 3.115 1.00 91.62 88 GLN A C 1
ATOM 645 O O . GLN A 1 88 ? 5.243 -15.162 1.946 1.00 91.62 88 GLN A O 1
ATOM 650 N N . SER A 1 89 ? 5.409 -16.675 3.603 1.00 88.81 89 SER A N 1
ATOM 651 C CA . SER A 1 89 ? 4.792 -17.765 2.846 1.00 88.81 89 SER A CA 1
ATOM 652 C C . SER A 1 89 ? 3.299 -17.807 3.166 1.00 88.81 89 SER A C 1
ATOM 654 O O . SER A 1 89 ? 2.912 -17.994 4.321 1.00 88.81 89 SER A O 1
ATOM 656 N N . LEU A 1 90 ? 2.451 -17.595 2.157 1.00 87.69 90 LEU A N 1
ATOM 657 C CA . LEU A 1 90 ? 0.997 -17.730 2.269 1.00 87.69 90 LEU A CA 1
ATOM 658 C C . LEU A 1 90 ? 0.534 -18.860 1.355 1.00 87.69 90 LEU A C 1
ATOM 660 O O . LEU A 1 90 ? 0.570 -18.723 0.134 1.00 87.69 90 LEU A O 1
ATOM 664 N N . GLY A 1 91 ? 0.088 -19.975 1.940 1.00 82.00 91 GLY A N 1
ATOM 665 C CA . GLY A 1 91 ? -0.393 -21.125 1.168 1.00 82.00 91 GLY A CA 1
ATOM 666 C C . GLY A 1 91 ? 0.660 -21.711 0.219 1.00 82.00 91 GLY A C 1
ATOM 667 O O . GLY A 1 91 ? 0.320 -22.096 -0.895 1.00 82.00 91 GLY A O 1
ATOM 668 N N . GLY A 1 92 ? 1.934 -21.722 0.631 1.00 81.25 92 GLY A N 1
ATOM 669 C CA . GLY A 1 92 ? 3.052 -22.232 -0.171 1.00 81.25 92 GLY A CA 1
ATOM 670 C C . GLY A 1 92 ? 3.576 -21.263 -1.237 1.00 81.25 92 GLY A C 1
ATOM 671 O O . GLY A 1 92 ? 4.462 -21.633 -2.004 1.00 81.25 92 GLY A O 1
ATOM 672 N N . GLN A 1 93 ? 3.054 -20.033 -1.304 1.00 84.88 93 GLN A N 1
ATOM 673 C CA . GLN A 1 93 ? 3.577 -18.984 -2.178 1.00 84.88 93 GLN A CA 1
ATOM 674 C C . GLN A 1 93 ? 4.344 -17.931 -1.379 1.00 84.88 93 GLN A C 1
ATOM 676 O O . GLN A 1 93 ? 3.813 -17.359 -0.425 1.00 84.88 93 GLN A O 1
ATOM 681 N N . GLU A 1 94 ? 5.564 -17.631 -1.823 1.00 89.06 94 GLU A N 1
ATOM 682 C CA . GLU A 1 94 ? 6.351 -16.508 -1.317 1.00 89.06 94 GLU A CA 1
ATOM 683 C C . GLU A 1 94 ? 5.740 -15.191 -1.794 1.00 89.06 94 GLU A C 1
ATOM 685 O O . GLU A 1 94 ? 5.635 -14.913 -2.991 1.00 89.06 94 GLU A O 1
ATOM 690 N N . VAL A 1 95 ? 5.322 -14.372 -0.838 1.00 93.44 95 VAL A N 1
ATOM 691 C CA . VAL A 1 95 ? 4.750 -13.050 -1.077 1.00 93.44 95 VAL A CA 1
ATOM 692 C C . VAL A 1 95 ? 5.366 -12.043 -0.125 1.00 93.44 95 VAL A C 1
ATOM 694 O O . VAL A 1 95 ? 5.971 -12.375 0.891 1.00 93.44 95 VAL A O 1
ATOM 697 N N . LEU A 1 96 ? 5.179 -10.773 -0.437 1.00 95.81 96 LEU A N 1
ATOM 698 C CA . LEU A 1 96 ? 5.544 -9.678 0.438 1.00 95.81 96 LEU A CA 1
ATOM 699 C C . LEU A 1 96 ? 4.296 -9.158 1.146 1.00 95.81 96 LEU A C 1
ATOM 701 O O . LEU A 1 96 ? 3.280 -8.894 0.503 1.00 95.81 96 LEU A O 1
ATOM 705 N N . VAL A 1 97 ? 4.363 -8.996 2.466 1.00 97.06 97 VAL A N 1
ATOM 706 C CA . VAL A 1 97 ? 3.232 -8.556 3.286 1.00 97.06 97 VAL A CA 1
ATOM 707 C C . VAL A 1 97 ? 3.616 -7.367 4.151 1.00 97.06 97 VAL A C 1
ATOM 709 O O . VAL A 1 97 ? 4.634 -7.394 4.840 1.00 97.06 97 VAL A O 1
ATOM 712 N N . ALA A 1 98 ? 2.791 -6.323 4.118 1.00 98.00 98 ALA A N 1
ATOM 713 C CA . ALA A 1 98 ? 2.890 -5.179 5.016 1.00 98.00 98 ALA A CA 1
ATOM 714 C C . ALA A 1 98 ? 1.574 -5.022 5.772 1.00 98.00 98 ALA A C 1
ATOM 716 O O . ALA A 1 98 ? 0.493 -5.001 5.175 1.00 98.00 98 ALA A O 1
ATOM 717 N N . ARG A 1 99 ? 1.660 -4.888 7.095 1.00 98.19 99 ARG A N 1
ATOM 718 C CA . ARG A 1 99 ? 0.493 -4.592 7.927 1.00 98.19 99 ARG A CA 1
ATOM 719 C C . ARG A 1 99 ? 0.106 -3.121 7.782 1.00 98.19 99 ARG A C 1
ATOM 721 O O . ARG A 1 99 ? 0.972 -2.251 7.749 1.00 98.19 99 ARG A O 1
ATOM 728 N N . MET A 1 100 ? -1.189 -2.847 7.705 1.00 98.56 100 MET A N 1
ATOM 729 C CA . MET A 1 100 ? -1.753 -1.505 7.599 1.00 98.56 100 MET A CA 1
ATOM 730 C C . MET A 1 100 ? -2.765 -1.306 8.725 1.00 98.56 100 MET A C 1
ATOM 732 O O . MET A 1 100 ? -3.787 -1.993 8.780 1.00 98.56 100 MET A O 1
ATOM 736 N N . GLU A 1 101 ? -2.493 -0.363 9.618 1.00 98.50 101 GLU A N 1
ATOM 737 C CA . GLU A 1 101 ? -3.389 -0.043 10.725 1.00 98.50 101 GLU A CA 1
ATOM 738 C C . GLU A 1 101 ? -4.372 1.049 10.312 1.00 98.50 101 GLU A C 1
ATOM 740 O O . GLU A 1 101 ? -3.976 2.112 9.826 1.00 98.50 101 GLU A O 1
ATOM 745 N N . PHE A 1 102 ? -5.658 0.811 10.562 1.00 98.62 102 PHE A N 1
ATOM 746 C CA . PHE A 1 102 ? -6.714 1.808 10.426 1.00 98.62 102 PHE A CA 1
ATOM 747 C C . PHE A 1 102 ? -7.482 1.957 11.747 1.00 98.62 102 PHE A C 1
ATOM 749 O O . PHE A 1 102 ? -7.265 1.235 12.724 1.00 98.62 102 PHE A O 1
ATOM 756 N N . SER A 1 103 ? -8.371 2.946 11.837 1.00 98.38 103 SER A N 1
ATOM 757 C CA . SER A 1 103 ? -9.120 3.199 13.073 1.00 98.38 103 SER A CA 1
ATOM 758 C C . SER A 1 103 ? -10.155 2.144 13.440 1.00 98.38 103 SER A C 1
ATOM 760 O O . SER A 1 103 ? -10.422 2.006 14.632 1.00 98.38 103 SER A O 1
ATOM 762 N N . ARG A 1 104 ? -10.694 1.389 12.477 1.00 98.06 104 ARG A N 1
ATOM 763 C CA . ARG A 1 104 ? -11.730 0.368 12.723 1.00 98.06 104 ARG A CA 1
ATOM 764 C C . ARG A 1 104 ? -11.255 -1.062 12.479 1.00 98.06 104 ARG A C 1
ATOM 766 O O . ARG A 1 104 ? -11.857 -1.984 13.014 1.00 98.06 104 ARG A O 1
ATOM 773 N N . ALA A 1 105 ? -10.211 -1.257 11.676 1.00 97.19 105 ALA A N 1
ATOM 774 C CA . ALA A 1 105 ? -9.694 -2.579 11.340 1.00 97.19 105 ALA A CA 1
ATOM 775 C C . ALA A 1 105 ? -8.196 -2.540 11.013 1.00 97.19 105 ALA A C 1
ATOM 777 O O . ALA A 1 105 ? -7.672 -1.516 10.579 1.00 97.19 105 ALA A O 1
ATOM 778 N N . ALA A 1 106 ? -7.528 -3.682 11.158 1.00 98.06 106 ALA A N 1
ATOM 779 C CA . ALA A 1 106 ? -6.199 -3.895 10.602 1.00 98.06 106 ALA A CA 1
ATOM 780 C C . ALA A 1 106 ? -6.310 -4.646 9.271 1.00 98.06 106 ALA A C 1
ATOM 782 O O . ALA A 1 106 ? -6.979 -5.682 9.170 1.00 98.06 106 ALA A O 1
ATOM 783 N N . LEU A 1 107 ? -5.637 -4.126 8.252 1.00 98.44 107 LEU A N 1
ATOM 784 C CA . LEU A 1 107 ? -5.531 -4.738 6.933 1.00 98.44 107 LEU A CA 1
ATOM 785 C C . LEU A 1 107 ? -4.086 -5.172 6.675 1.00 98.44 107 LEU A C 1
ATOM 787 O O . LEU A 1 107 ? -3.160 -4.810 7.400 1.00 98.44 107 LEU A O 1
ATOM 791 N N . ALA A 1 108 ? -3.893 -5.951 5.623 1.00 98.00 108 ALA A N 1
ATOM 792 C CA . ALA A 1 108 ? -2.591 -6.324 5.110 1.00 98.00 108 ALA A CA 1
ATOM 793 C C . ALA A 1 108 ? -2.551 -6.074 3.603 1.00 98.00 108 ALA A C 1
ATOM 795 O O . ALA A 1 108 ? -3.447 -6.499 2.868 1.00 98.00 108 ALA A O 1
ATOM 796 N N . ALA A 1 109 ? -1.502 -5.395 3.152 1.00 97.56 109 ALA A N 1
ATOM 797 C CA . ALA A 1 109 ? -1.135 -5.349 1.750 1.00 97.56 109 ALA A CA 1
ATOM 798 C C . ALA A 1 109 ? -0.330 -6.603 1.418 1.00 97.56 109 ALA A C 1
ATOM 800 O O . ALA A 1 109 ? 0.669 -6.876 2.082 1.00 97.56 109 ALA A O 1
ATOM 801 N N . VAL A 1 110 ? -0.759 -7.346 0.400 1.00 96.75 110 VAL A N 1
ATOM 802 C CA . VAL A 1 110 ? -0.051 -8.523 -0.107 1.00 96.75 110 VAL A CA 1
ATOM 803 C C . VAL A 1 110 ? 0.391 -8.256 -1.537 1.00 96.75 110 VAL A C 1
ATOM 805 O O . VAL A 1 110 ? -0.433 -7.952 -2.404 1.00 96.75 110 VAL A O 1
ATOM 808 N N . ILE A 1 111 ? 1.694 -8.378 -1.759 1.00 95.50 111 ILE A N 1
ATOM 809 C CA . ILE A 1 111 ? 2.387 -8.108 -3.013 1.00 95.50 111 ILE A CA 1
ATOM 810 C C . ILE A 1 111 ? 2.996 -9.409 -3.534 1.00 95.50 111 ILE A C 1
ATOM 812 O O . ILE A 1 111 ? 3.658 -10.132 -2.789 1.00 95.50 111 ILE A O 1
ATOM 816 N N . HIS A 1 112 ? 2.773 -9.685 -4.814 1.00 93.50 112 HIS A N 1
ATOM 817 C CA . HIS A 1 112 ? 3.503 -10.698 -5.570 1.00 93.50 112 HIS A CA 1
ATOM 818 C C . HIS A 1 112 ? 4.496 -9.999 -6.506 1.00 93.50 112 HIS A C 1
ATOM 820 O O . HIS A 1 112 ? 4.252 -8.870 -6.950 1.00 93.50 112 HIS A O 1
ATOM 826 N N . CYS A 1 113 ? 5.630 -10.658 -6.722 1.00 91.69 113 CYS A N 1
ATOM 827 C CA . CYS A 1 113 ? 6.730 -10.163 -7.532 1.00 91.69 113 CYS A CA 1
ATOM 828 C C . CYS A 1 113 ? 6.929 -11.091 -8.727 1.00 91.69 113 CYS A C 1
ATOM 830 O O . CYS A 1 113 ? 6.980 -12.311 -8.556 1.00 91.69 113 CYS A O 1
ATOM 832 N N . ASP A 1 114 ? 7.110 -10.518 -9.915 1.00 88.94 114 ASP A N 1
ATOM 833 C CA . ASP A 1 114 ? 7.549 -11.276 -11.081 1.00 88.94 114 ASP A CA 1
ATOM 834 C C . ASP A 1 114 ? 9.063 -11.559 -11.033 1.00 88.94 114 ASP A C 1
ATOM 836 O O . ASP A 1 114 ? 9.805 -11.056 -10.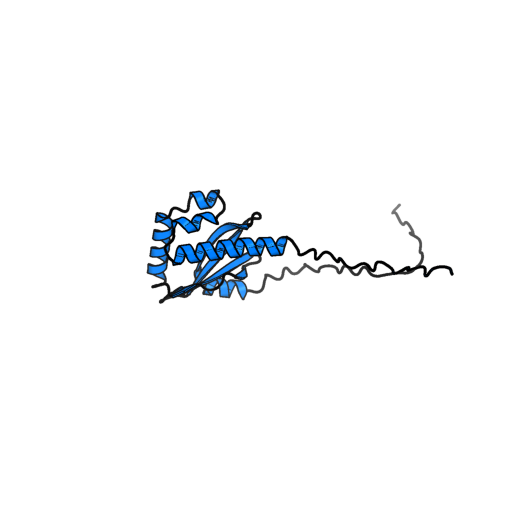188 1.00 88.94 114 ASP A O 1
ATOM 840 N N . ALA A 1 115 ? 9.549 -12.359 -11.985 1.00 87.62 115 ALA A N 1
ATOM 841 C CA . ALA A 1 115 ? 10.969 -12.699 -12.103 1.00 87.62 115 ALA A CA 1
ATOM 842 C C . ALA A 1 115 ? 11.873 -11.522 -12.543 1.00 87.62 115 ALA A C 1
ATOM 844 O O . ALA A 1 115 ? 13.065 -11.724 -12.764 1.00 87.62 115 ALA A O 1
ATOM 845 N N . GLN A 1 116 ? 11.322 -10.320 -12.742 1.00 87.62 116 GLN A N 1
ATOM 846 C CA . GLN A 1 116 ? 12.052 -9.082 -13.039 1.00 87.62 116 GLN A CA 1
ATOM 847 C C . GLN A 1 116 ? 11.957 -8.076 -11.880 1.00 87.62 116 GLN A C 1
ATOM 849 O O . GLN A 1 116 ? 12.220 -6.890 -12.078 1.00 87.62 116 GLN A O 1
ATOM 854 N N . ASP A 1 117 ? 11.574 -8.537 -10.688 1.00 88.12 117 ASP A N 1
ATOM 855 C CA . ASP A 1 117 ? 11.456 -7.736 -9.469 1.00 88.12 117 ASP A CA 1
ATOM 856 C C . ASP A 1 117 ? 10.416 -6.615 -9.546 1.00 88.12 117 ASP A C 1
ATOM 858 O O . ASP A 1 117 ? 10.501 -5.609 -8.835 1.00 88.12 117 ASP A O 1
ATOM 862 N N . ARG A 1 118 ? 9.402 -6.794 -10.397 1.00 90.75 118 ARG A N 1
ATOM 863 C CA . ARG A 1 118 ? 8.272 -5.872 -10.515 1.00 90.75 118 ARG A CA 1
ATOM 864 C C . ARG A 1 118 ? 7.055 -6.445 -9.820 1.00 90.75 118 ARG A C 1
ATOM 866 O O . ARG A 1 118 ? 6.864 -7.656 -9.751 1.00 90.75 118 ARG A O 1
ATOM 873 N N . ILE A 1 119 ? 6.181 -5.552 -9.377 1.00 92.44 119 ILE A N 1
ATOM 874 C CA . ILE A 1 119 ? 4.910 -5.950 -8.780 1.00 92.44 119 ILE A CA 1
ATOM 875 C C . ILE A 1 119 ? 3.963 -6.411 -9.895 1.00 92.44 119 ILE A C 1
ATOM 877 O O . ILE A 1 119 ? 3.549 -5.608 -10.738 1.00 92.44 119 ILE A O 1
ATOM 881 N N . ASP A 1 120 ? 3.601 -7.689 -9.893 1.00 92.00 120 ASP A N 1
ATOM 882 C CA . ASP A 1 120 ? 2.626 -8.304 -10.808 1.00 92.00 120 ASP A CA 1
ATOM 883 C C . ASP A 1 120 ? 1.336 -8.742 -10.085 1.00 92.00 120 ASP A C 1
ATOM 885 O O . ASP A 1 120 ? 0.366 -9.167 -10.712 1.00 92.00 120 ASP A O 1
ATOM 889 N N . GLY A 1 121 ? 1.284 -8.578 -8.762 1.00 89.94 121 GLY A N 1
ATOM 890 C CA . GLY A 1 121 ? 0.089 -8.805 -7.964 1.00 89.94 121 GLY A CA 1
ATOM 891 C C . GLY A 1 121 ? 0.038 -7.873 -6.763 1.00 89.94 121 GLY A C 1
ATOM 892 O O . GLY A 1 121 ? 1.015 -7.724 -6.035 1.00 89.94 121 GLY A O 1
ATOM 893 N N . PHE A 1 122 ? -1.124 -7.264 -6.533 1.00 91.56 122 PHE A N 1
ATOM 894 C CA . PHE A 1 122 ? -1.377 -6.418 -5.372 1.00 91.56 122 PHE A CA 1
ATOM 895 C C . PHE A 1 122 ? -2.806 -6.606 -4.876 1.00 91.56 122 PHE A C 1
ATOM 897 O O . PHE A 1 122 ? -3.756 -6.519 -5.656 1.00 91.56 122 PHE A O 1
ATOM 904 N N . ARG A 1 123 ? -2.966 -6.837 -3.573 1.00 92.69 123 ARG A N 1
ATOM 905 C CA . ARG A 1 123 ? -4.279 -6.881 -2.922 1.00 92.69 123 ARG A CA 1
ATOM 906 C C . ARG A 1 123 ? -4.207 -6.359 -1.496 1.00 92.69 123 ARG A C 1
ATOM 908 O O . ARG A 1 123 ? -3.190 -6.517 -0.825 1.00 92.69 123 ARG A O 1
ATOM 915 N N . VAL A 1 124 ? -5.320 -5.810 -1.022 1.00 95.31 124 VAL A N 1
ATOM 916 C CA . VAL A 1 124 ? -5.521 -5.463 0.387 1.00 95.31 124 VAL A CA 1
ATOM 917 C C . VAL A 1 124 ? -6.566 -6.407 0.961 1.00 95.31 124 VAL A C 1
ATOM 919 O O . VAL A 1 124 ? -7.651 -6.550 0.401 1.00 95.31 124 VAL A O 1
ATOM 922 N N . VAL A 1 125 ? -6.231 -7.070 2.061 1.00 95.81 125 VAL A N 1
ATOM 923 C CA . VAL A 1 125 ? -7.095 -8.054 2.727 1.00 95.81 125 VAL A CA 1
ATOM 924 C C . VAL A 1 125 ? -7.154 -7.775 4.230 1.00 95.81 125 VAL A C 1
ATOM 926 O O . VAL A 1 125 ? -6.261 -7.107 4.751 1.00 95.81 125 VAL A O 1
ATOM 929 N N . PRO A 1 126 ? -8.158 -8.275 4.970 1.00 97.00 126 PRO A N 1
ATOM 930 C CA . PRO A 1 126 ? -8.114 -8.259 6.429 1.00 97.00 126 PRO A CA 1
ATOM 931 C C . PRO A 1 126 ? -6.843 -8.939 6.949 1.00 97.00 126 PRO A C 1
ATOM 933 O O . PRO A 1 126 ? -6.497 -10.032 6.492 1.00 97.00 126 PRO A O 1
ATOM 936 N N . ALA A 1 127 ? -6.163 -8.327 7.922 1.00 96.94 127 ALA A N 1
ATOM 937 C CA . ALA A 1 127 ? -4.907 -8.869 8.448 1.00 96.94 127 ALA A CA 1
ATOM 938 C C . ALA A 1 127 ? -5.083 -10.275 9.054 1.00 96.94 127 ALA A C 1
ATOM 940 O O . ALA A 1 127 ? -4.213 -11.131 8.915 1.00 96.94 127 ALA A O 1
ATOM 941 N N . THR A 1 128 ? -6.262 -10.555 9.613 1.00 95.81 128 THR A N 1
ATOM 942 C CA . THR A 1 128 ? -6.620 -11.868 10.165 1.00 95.81 128 THR A CA 1
ATOM 943 C C . THR A 1 128 ? -6.627 -12.990 9.124 1.00 95.81 128 THR A C 1
ATOM 945 O O . THR A 1 128 ? -6.458 -14.151 9.487 1.00 95.81 128 THR A O 1
ATOM 948 N N . LEU A 1 129 ? -6.808 -12.690 7.830 1.00 94.25 129 LEU A N 1
ATOM 949 C CA . LEU A 1 129 ? -6.701 -13.704 6.774 1.00 94.25 129 LEU A CA 1
ATOM 950 C C . LEU A 1 129 ? -5.248 -14.110 6.525 1.00 94.25 129 LEU A C 1
ATOM 952 O O . LEU A 1 129 ? -4.985 -15.282 6.276 1.00 94.25 129 LEU A O 1
ATOM 956 N N . VAL A 1 130 ? -4.314 -13.162 6.626 1.00 94.44 130 VAL A N 1
ATOM 957 C CA . VAL A 1 130 ? -2.877 -13.448 6.535 1.00 94.44 130 VAL A CA 1
ATOM 958 C C . VAL A 1 130 ? -2.441 -14.269 7.743 1.00 94.44 130 VAL A C 1
ATOM 960 O O . VAL A 1 130 ? -1.828 -15.312 7.564 1.00 94.44 130 VAL A O 1
ATOM 963 N N . GLU A 1 131 ? -2.826 -13.854 8.952 1.00 91.75 131 GLU A N 1
ATOM 964 C CA . GLU A 1 131 ? -2.501 -14.560 10.203 1.00 91.75 131 GLU A CA 1
ATOM 965 C C . GLU A 1 131 ? -2.994 -16.016 10.192 1.00 91.75 131 GLU A C 1
ATOM 967 O O . GLU A 1 131 ? -2.282 -16.929 10.599 1.00 91.75 131 GLU A O 1
ATOM 972 N N . LYS A 1 132 ? -4.206 -16.259 9.679 1.00 89.94 132 LYS A N 1
ATOM 973 C CA . LYS A 1 132 ? -4.733 -17.621 9.519 1.00 89.94 132 LYS A CA 1
ATOM 974 C C . LYS A 1 132 ? -3.949 -18.432 8.489 1.00 89.94 132 LYS A C 1
ATOM 976 O O . LYS A 1 132 ? -3.719 -19.615 8.710 1.00 89.94 132 LYS A O 1
ATOM 981 N N . ALA A 1 133 ? -3.565 -17.817 7.373 1.00 88.00 133 ALA A N 1
ATOM 982 C CA . ALA A 1 133 ? -2.838 -18.494 6.304 1.00 88.00 133 ALA A CA 1
ATOM 983 C C . ALA A 1 133 ? -1.390 -18.833 6.691 1.00 88.00 133 ALA A C 1
ATOM 985 O O . ALA A 1 133 ? -0.890 -19.860 6.246 1.00 88.00 133 ALA A O 1
ATOM 986 N N . THR A 1 134 ? -0.737 -18.018 7.524 1.00 84.75 134 THR A N 1
ATOM 987 C CA . THR A 1 134 ? 0.607 -18.313 8.049 1.00 84.75 134 THR A CA 1
ATOM 988 C C . THR A 1 134 ? 0.587 -19.323 9.195 1.00 84.75 134 THR A C 1
ATOM 990 O O . THR A 1 134 ? 1.551 -20.062 9.368 1.00 84.75 134 THR A O 1
ATOM 993 N N . ALA A 1 135 ? -0.493 -19.369 9.982 1.00 80.19 135 ALA A N 1
ATOM 994 C CA . ALA A 1 135 ? -0.648 -20.324 11.080 1.00 80.19 135 ALA A CA 1
ATOM 995 C C . ALA A 1 135 ? -1.119 -21.717 10.627 1.00 80.19 135 ALA A C 1
ATOM 997 O O . ALA A 1 135 ? -0.988 -22.682 11.382 1.00 80.19 135 ALA A O 1
ATOM 998 N N . ALA A 1 136 ? -1.701 -21.832 9.430 1.00 71.00 136 ALA A N 1
ATOM 999 C CA . ALA A 1 136 ? -2.118 -23.113 8.883 1.00 71.00 136 ALA A CA 1
ATOM 1000 C C . ALA A 1 136 ? -0.877 -23.976 8.588 1.00 71.00 136 ALA A C 1
ATOM 1002 O O . ALA A 1 136 ? -0.001 -23.527 7.847 1.00 71.00 136 ALA A O 1
ATOM 1003 N N . PRO A 1 137 ? -0.788 -25.206 9.130 1.00 62.28 137 PRO A N 1
ATOM 1004 C CA . PRO A 1 137 ? 0.251 -26.142 8.729 1.00 62.28 137 PRO A CA 1
ATOM 1005 C C . PRO A 1 137 ? 0.195 -26.319 7.213 1.00 62.28 137 PRO A C 1
ATOM 1007 O O . PRO A 1 137 ? -0.885 -26.566 6.664 1.00 62.28 137 PRO A O 1
ATOM 1010 N N . GLU A 1 138 ? 1.342 -26.196 6.541 1.00 59.53 138 GLU A N 1
ATOM 1011 C CA . GLU A 1 138 ? 1.472 -26.629 5.151 1.00 59.53 138 GLU A CA 1
ATOM 1012 C C . GLU A 1 138 ? 0.886 -28.046 5.061 1.00 59.53 138 GLU A C 1
ATOM 1014 O O . GLU A 1 138 ? 1.197 -28.862 5.940 1.00 59.53 138 GLU A O 1
ATOM 1019 N N . PRO A 1 139 ? -0.012 -28.354 4.102 1.00 55.84 139 PRO A N 1
ATOM 1020 C CA . PRO A 1 139 ? -0.523 -29.704 3.954 1.00 55.84 139 PRO A CA 1
ATOM 1021 C C . PRO A 1 139 ? 0.678 -30.633 3.832 1.00 55.84 139 PRO A C 1
ATOM 1023 O O . PRO A 1 139 ? 1.369 -30.624 2.815 1.00 55.84 139 PRO A O 1
ATOM 1026 N N . ALA A 1 140 ? 0.963 -31.392 4.890 1.00 52.81 140 ALA A N 1
ATOM 1027 C CA . ALA A 1 140 ? 2.016 -32.381 4.865 1.00 52.81 140 ALA A CA 1
ATOM 1028 C C . ALA A 1 140 ? 1.592 -33.392 3.810 1.00 52.81 140 ALA A C 1
ATOM 1030 O O . ALA A 1 140 ? 0.718 -34.216 4.069 1.00 52.81 140 ALA A O 1
ATOM 1031 N N . ILE A 1 141 ? 2.145 -33.289 2.602 1.00 55.81 141 ILE A N 1
ATOM 1032 C CA . ILE A 1 141 ? 1.974 -34.315 1.585 1.00 55.81 141 ILE A CA 1
ATOM 1033 C C . ILE A 1 141 ? 2.638 -35.558 2.187 1.00 55.81 141 ILE A C 1
ATOM 1035 O O . ILE A 1 141 ? 3.865 -35.558 2.351 1.00 55.81 141 ILE A O 1
ATOM 1039 N N . PRO A 1 142 ? 1.890 -36.611 2.568 1.00 43.53 142 PRO A N 1
ATOM 1040 C CA . PRO A 1 142 ? 2.500 -37.811 3.113 1.00 43.53 142 PRO A CA 1
ATOM 1041 C C . PRO A 1 142 ? 3.233 -38.494 1.953 1.00 43.53 142 PRO A C 1
ATOM 1043 O O . PRO A 1 142 ? 2.609 -39.150 1.124 1.00 43.53 142 PRO A O 1
ATOM 1046 N N . GLY A 1 143 ? 4.545 -38.275 1.828 1.00 50.69 143 GLY A N 1
ATOM 1047 C CA . GLY A 1 143 ? 5.339 -38.931 0.784 1.00 50.69 143 GLY A CA 1
ATOM 1048 C C . GLY A 1 143 ? 6.618 -38.238 0.318 1.00 50.69 143 GLY A C 1
ATOM 1049 O O . GLY A 1 143 ? 7.433 -38.902 -0.317 1.00 50.69 143 GLY A O 1
ATOM 1050 N N . ALA A 1 144 ? 6.869 -36.967 0.642 1.00 49.34 144 ALA A N 1
ATOM 1051 C CA . ALA A 1 144 ? 8.137 -36.318 0.283 1.00 49.34 144 ALA A CA 1
ATOM 1052 C C . ALA A 1 144 ? 9.262 -36.680 1.275 1.00 49.34 144 ALA A C 1
ATOM 1054 O O . ALA A 1 144 ? 9.846 -35.830 1.941 1.00 49.34 144 ALA A O 1
ATOM 1055 N N . VAL A 1 145 ? 9.577 -37.973 1.386 1.00 44.91 145 VAL A N 1
ATOM 1056 C CA . VAL A 1 145 ? 10.880 -38.405 1.898 1.00 44.91 145 VAL A CA 1
ATOM 1057 C C . VAL A 1 145 ? 11.928 -38.015 0.861 1.00 44.91 145 VAL A C 1
ATOM 1059 O O . VAL A 1 145 ? 12.148 -38.719 -0.123 1.00 44.91 145 VAL A O 1
ATOM 1062 N N . SER A 1 146 ? 12.587 -36.881 1.091 1.00 47.38 146 SER A N 1
ATOM 1063 C CA . SER A 1 146 ? 13.877 -36.565 0.484 1.00 47.38 146 SER A CA 1
ATOM 1064 C C . SER A 1 146 ? 14.855 -37.672 0.868 1.00 47.38 146 SER A C 1
ATOM 1066 O O . SER A 1 146 ? 15.422 -37.684 1.959 1.00 47.38 146 SER A O 1
ATOM 1068 N N . LYS A 1 147 ? 14.998 -38.660 -0.018 1.00 45.34 147 LYS A N 1
ATOM 1069 C CA . LYS A 1 147 ? 15.990 -39.725 0.090 1.00 45.34 147 LYS A CA 1
ATOM 1070 C C . LYS A 1 147 ? 17.360 -39.049 0.171 1.00 45.34 147 LYS A C 1
ATOM 1072 O O . LYS A 1 147 ? 17.769 -38.364 -0.763 1.00 45.34 147 LYS A O 1
ATOM 1077 N N . GLY A 1 148 ? 18.002 -39.174 1.330 1.00 37.00 148 GLY A N 1
ATOM 1078 C CA . GLY A 1 148 ? 19.218 -38.451 1.675 1.00 37.00 148 GLY A CA 1
ATOM 1079 C C . GLY A 1 148 ? 20.322 -38.622 0.636 1.00 37.00 148 GLY A C 1
ATOM 1080 O O . GLY A 1 148 ? 20.667 -39.738 0.250 1.00 37.00 148 GLY A O 1
ATOM 1081 N N . VAL A 1 149 ? 20.916 -37.503 0.228 1.00 43.69 149 VAL A N 1
ATOM 1082 C CA . VAL A 1 149 ? 22.222 -37.494 -0.429 1.00 43.69 149 VAL A CA 1
ATOM 1083 C C . VAL A 1 149 ? 23.270 -37.666 0.671 1.00 43.69 149 VAL A C 1
ATOM 1085 O O . VAL A 1 149 ? 23.848 -36.705 1.168 1.00 43.69 149 VAL A O 1
ATOM 1088 N N . ALA A 1 150 ? 23.476 -38.912 1.095 1.00 38.88 150 ALA A N 1
ATOM 1089 C CA . ALA A 1 150 ? 24.672 -39.321 1.818 1.00 38.88 150 ALA A CA 1
ATOM 1090 C C . ALA A 1 150 ? 25.715 -39.743 0.776 1.00 38.88 150 ALA A C 1
ATOM 1092 O O . ALA A 1 150 ? 25.756 -40.890 0.341 1.00 38.88 150 ALA A O 1
ATOM 1093 N N . GLY A 1 151 ? 26.517 -38.783 0.322 1.00 34.88 151 GLY A N 1
ATOM 1094 C CA . GLY A 1 151 ? 27.677 -39.024 -0.530 1.00 34.88 151 GLY A CA 1
ATOM 1095 C C . GLY A 1 151 ? 28.954 -38.669 0.218 1.00 34.88 151 GLY A C 1
ATOM 1096 O O . GLY A 1 151 ? 29.475 -37.575 0.037 1.00 34.88 151 GLY A O 1
ATOM 1097 N N . ALA A 1 152 ? 29.453 -39.578 1.058 1.00 36.47 152 ALA A N 1
ATOM 1098 C CA . ALA A 1 152 ? 30.801 -39.505 1.613 1.00 36.47 152 ALA A CA 1
ATOM 1099 C C . ALA A 1 152 ? 31.437 -40.904 1.664 1.00 36.47 152 ALA A C 1
ATOM 1101 O O . ALA A 1 152 ? 31.002 -41.771 2.409 1.00 36.47 152 ALA A O 1
ATOM 1102 N N . HIS A 1 153 ? 32.484 -41.050 0.850 1.00 31.61 153 HIS A N 1
ATOM 1103 C CA . HIS A 1 153 ? 33.683 -41.868 1.040 1.00 31.61 153 HIS A CA 1
ATOM 1104 C C . HIS A 1 153 ? 33.590 -43.385 1.324 1.00 31.61 153 HIS A C 1
ATOM 1106 O O . HIS A 1 153 ? 33.384 -43.831 2.443 1.00 31.61 153 HIS A O 1
ATOM 1112 N N . ALA A 1 154 ? 34.072 -44.107 0.304 1.00 32.50 154 ALA A N 1
ATOM 1113 C CA . ALA A 1 154 ? 35.130 -45.122 0.364 1.00 32.50 154 ALA A CA 1
ATOM 1114 C C . ALA A 1 154 ? 34.784 -46.605 0.606 1.00 32.50 154 ALA A C 1
ATOM 1116 O O . ALA A 1 154 ? 33.988 -46.978 1.455 1.00 32.50 154 ALA A O 1
ATOM 1117 N N . ALA A 1 155 ? 35.586 -47.405 -0.112 1.00 35.72 155 ALA A N 1
ATOM 1118 C CA . ALA A 1 155 ? 35.971 -48.800 0.102 1.00 35.72 155 ALA A CA 1
ATOM 1119 C C . ALA A 1 155 ? 35.125 -49.909 -0.558 1.00 35.72 155 ALA A C 1
ATOM 1121 O O . ALA A 1 155 ? 34.069 -50.296 -0.083 1.00 35.72 155 ALA A O 1
ATOM 1122 N N . GLY A 1 156 ? 35.731 -50.530 -1.579 1.00 30.36 156 GLY A N 1
ATOM 1123 C CA . GLY A 1 156 ? 36.106 -51.943 -1.457 1.00 30.36 156 GLY A CA 1
ATOM 1124 C C . GLY A 1 156 ? 35.178 -53.001 -2.064 1.00 30.36 156 GLY A C 1
ATOM 1125 O O . GLY A 1 156 ? 34.149 -53.333 -1.503 1.00 30.36 156 GLY A O 1
ATOM 1126 N N . SER A 1 157 ? 35.686 -53.630 -3.128 1.00 33.66 157 SER A N 1
ATOM 1127 C CA . SER A 1 157 ? 35.543 -55.052 -3.489 1.00 33.66 157 SER A CA 1
ATOM 1128 C C . SER A 1 157 ? 34.164 -55.685 -3.742 1.00 33.66 157 SER A C 1
ATOM 1130 O O . SER A 1 157 ? 33.433 -56.058 -2.837 1.00 33.66 157 SER A O 1
ATOM 1132 N N . ALA A 1 158 ? 33.967 -55.993 -5.029 1.00 35.81 158 ALA A N 1
ATOM 1133 C CA . ALA A 1 158 ? 33.735 -57.334 -5.582 1.00 35.81 158 ALA A CA 1
ATOM 1134 C C . ALA A 1 158 ? 32.630 -58.231 -4.983 1.00 35.81 158 ALA A C 1
ATOM 1136 O O . ALA A 1 158 ? 32.843 -58.873 -3.964 1.00 35.81 158 ALA A O 1
ATOM 1137 N N . ALA A 1 159 ? 31.566 -58.468 -5.764 1.00 35.69 159 ALA A N 1
ATOM 1138 C CA . ALA A 1 159 ? 31.068 -59.821 -6.055 1.00 35.69 159 ALA A CA 1
ATOM 1139 C C . ALA A 1 159 ? 30.004 -59.821 -7.173 1.00 35.69 159 ALA A C 1
ATOM 1141 O O . ALA A 1 159 ? 28.909 -59.297 -7.019 1.00 35.69 159 ALA A O 1
ATOM 1142 N N . ARG A 1 160 ? 30.391 -60.434 -8.299 1.00 40.56 160 ARG A N 1
ATOM 1143 C CA . ARG A 1 160 ? 29.619 -61.259 -9.249 1.00 40.56 160 ARG A CA 1
ATOM 1144 C C . ARG A 1 160 ? 28.097 -61.053 -9.352 1.00 40.56 160 ARG A C 1
ATOM 1146 O O . ARG A 1 160 ? 27.326 -61.497 -8.510 1.00 40.56 160 ARG A O 1
ATOM 1153 N N . TYR A 1 161 ? 27.700 -60.546 -10.516 1.00 34.12 161 TYR A N 1
ATOM 1154 C CA . TYR A 1 161 ? 26.382 -60.714 -11.122 1.00 34.12 161 TYR A CA 1
ATOM 1155 C C . TYR A 1 161 ? 26.204 -62.195 -11.515 1.00 34.12 161 TYR A C 1
ATOM 1157 O O . TYR A 1 161 ? 26.970 -62.700 -12.337 1.00 34.12 161 TYR A O 1
ATOM 1165 N N . VAL A 1 162 ? 25.246 -62.904 -10.912 1.00 46.44 162 VAL A N 1
ATOM 1166 C CA . VAL A 1 162 ? 24.715 -64.159 -11.466 1.00 46.44 162 VAL A CA 1
ATOM 1167 C C . VAL A 1 162 ? 23.391 -63.814 -12.126 1.00 46.44 162 VAL A C 1
ATOM 1169 O O . VAL A 1 162 ? 22.430 -63.423 -11.468 1.00 46.44 162 VAL A O 1
ATOM 1172 N N . ASP A 1 163 ? 23.418 -63.919 -13.446 1.00 42.34 163 ASP A N 1
ATOM 1173 C CA . ASP A 1 163 ? 22.278 -63.925 -14.344 1.00 42.34 163 ASP A CA 1
ATOM 1174 C C . ASP A 1 163 ? 21.389 -65.142 -14.040 1.00 42.34 163 ASP A C 1
ATOM 1176 O O . ASP A 1 163 ? 21.878 -66.270 -13.972 1.00 42.34 163 ASP A O 1
ATOM 1180 N N . LEU A 1 164 ? 20.095 -64.908 -13.826 1.00 40.16 16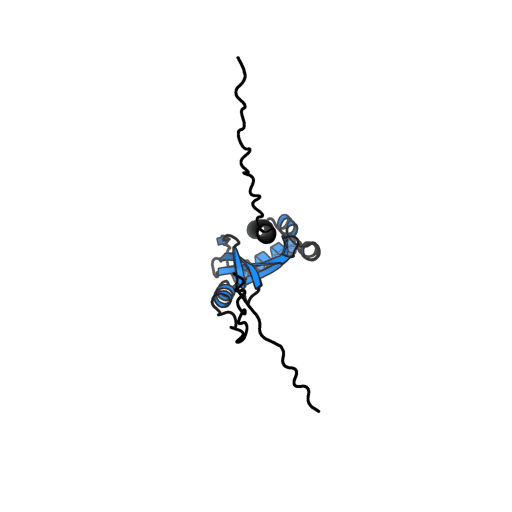4 LEU A N 1
ATOM 1181 C CA . LEU A 1 164 ? 19.055 -65.934 -13.878 1.00 40.16 164 LEU A CA 1
ATOM 1182 C C . LEU A 1 164 ? 17.880 -65.354 -14.669 1.00 40.16 164 LEU A C 1
ATOM 1184 O O . LEU A 1 164 ? 16.842 -64.969 -14.124 1.00 40.16 164 LEU A O 1
ATOM 1188 N N . ALA A 1 165 ? 18.080 -65.255 -15.983 1.00 41.00 165 ALA A N 1
ATOM 1189 C CA . ALA A 1 165 ? 16.987 -65.197 -16.934 1.00 41.00 165 ALA A CA 1
ATOM 1190 C C . ALA A 1 165 ? 16.250 -66.547 -16.982 1.00 41.00 165 ALA A C 1
ATOM 1192 O O . ALA A 1 165 ? 16.843 -67.623 -16.988 1.00 41.00 165 ALA A O 1
ATOM 1193 N N . ARG A 1 166 ? 14.921 -66.444 -17.001 1.00 38.78 166 ARG A N 1
ATOM 1194 C CA . ARG A 1 166 ? 13.952 -67.519 -17.237 1.00 38.78 166 ARG A CA 1
ATOM 1195 C C . ARG A 1 166 ? 14.235 -68.213 -18.575 1.00 38.78 166 ARG A C 1
ATOM 1197 O O . ARG A 1 166 ? 14.460 -67.522 -19.567 1.00 38.78 166 ARG A O 1
ATOM 1204 N N . GLY A 1 167 ? 14.088 -69.535 -18.602 1.00 35.56 167 GLY A N 1
ATOM 1205 C CA . GLY A 1 167 ? 14.089 -70.366 -19.807 1.00 35.56 167 GLY A CA 1
ATOM 1206 C C . GLY A 1 167 ? 14.201 -71.832 -19.452 1.00 35.56 167 GLY A C 1
ATOM 1207 O O . GLY A 1 167 ? 15.352 -72.304 -19.390 1.00 35.56 167 GLY A O 1
#